Protein AF-A0A261GEL7-F1 (afdb_monomer_lite)

Structure (mmCIF, N/CA/C/O backbone):
data_AF-A0A261GEL7-F1
#
_entry.id   AF-A0A261GEL7-F1
#
loop_
_atom_site.group_PDB
_atom_site.id
_atom_site.type_symbol
_atom_site.label_atom_id
_atom_site.label_alt_id
_atom_site.label_comp_id
_atom_site.label_asym_id
_atom_site.label_entity_id
_atom_site.label_seq_id
_atom_site.pdbx_PDB_ins_code
_atom_site.Cartn_x
_atom_site.Cartn_y
_atom_site.Cartn_z
_atom_site.occupancy
_atom_site.B_iso_or_equiv
_atom_site.auth_seq_id
_atom_site.auth_comp_id
_atom_site.auth_asym_id
_atom_site.auth_atom_id
_atom_site.pdbx_PDB_model_num
ATOM 1 N N . MET A 1 1 ? 14.310 -23.591 -12.535 1.00 38.56 1 MET A N 1
ATOM 2 C CA . MET A 1 1 ? 13.617 -22.299 -12.376 1.00 38.56 1 MET A CA 1
ATOM 3 C C . MET A 1 1 ? 14.713 -21.263 -12.185 1.00 38.56 1 MET A C 1
ATOM 5 O O . MET A 1 1 ? 15.496 -21.419 -11.259 1.00 38.56 1 MET A O 1
ATOM 9 N N . LEU A 1 2 ? 14.911 -20.364 -13.153 1.00 44.94 2 LEU A N 1
ATOM 10 C CA . LEU A 1 2 ? 15.998 -19.378 -13.113 1.00 44.94 2 LEU A CA 1
ATOM 11 C C . LEU A 1 2 ? 15.556 -18.227 -12.201 1.00 44.94 2 LEU A C 1
ATOM 13 O O . LEU A 1 2 ? 14.804 -17.357 -12.617 1.00 44.94 2 LEU A O 1
ATOM 17 N N . GLU A 1 3 ? 15.986 -18.280 -10.943 1.00 46.56 3 GLU A N 1
ATOM 18 C CA . GLU A 1 3 ? 15.691 -17.296 -9.883 1.00 46.56 3 GLU A CA 1
ATOM 19 C C . GLU A 1 3 ? 16.437 -15.958 -10.069 1.00 46.56 3 GLU A C 1
ATOM 21 O O . GLU A 1 3 ? 16.208 -14.996 -9.343 1.00 46.56 3 GLU A O 1
ATOM 26 N N . SER A 1 4 ? 17.309 -15.850 -11.071 1.00 51.94 4 SER A N 1
ATOM 27 C CA . SER A 1 4 ? 17.919 -14.589 -11.483 1.00 51.94 4 SER A CA 1
ATOM 28 C C . SER A 1 4 ? 17.807 -14.456 -12.993 1.00 51.94 4 SER A C 1
ATOM 30 O O . SER A 1 4 ? 18.212 -15.358 -13.724 1.00 51.94 4 SER A O 1
ATOM 32 N N . GLY A 1 5 ? 17.316 -13.315 -13.483 1.00 56.41 5 GLY A N 1
ATOM 33 C CA . GLY A 1 5 ? 17.296 -12.957 -14.913 1.00 56.41 5 GLY A CA 1
ATOM 34 C C . GLY A 1 5 ? 18.689 -12.758 -15.534 1.00 56.41 5 GLY A C 1
ATOM 35 O O . GLY A 1 5 ? 18.841 -11.978 -16.467 1.00 56.41 5 GLY A O 1
ATOM 36 N N . VAL A 1 6 ? 19.706 -13.408 -14.965 1.00 64.75 6 VAL A N 1
ATOM 37 C CA . VAL A 1 6 ? 21.122 -13.346 -15.305 1.00 64.75 6 VAL A CA 1
ATOM 38 C C . VAL A 1 6 ? 21.669 -14.763 -15.155 1.00 64.75 6 VAL A C 1
ATOM 40 O O . VAL A 1 6 ? 21.669 -15.313 -14.053 1.00 64.75 6 VAL A O 1
ATOM 43 N N . ASP A 1 7 ? 22.125 -15.351 -16.259 1.00 72.38 7 ASP A N 1
ATOM 44 C CA . ASP A 1 7 ? 22.816 -16.642 -16.269 1.00 72.38 7 ASP A CA 1
ATOM 45 C C . ASP A 1 7 ? 24.327 -16.404 -16.076 1.00 72.38 7 ASP A C 1
ATOM 47 O O . ASP A 1 7 ? 24.968 -15.793 -16.941 1.00 72.38 7 ASP A O 1
ATOM 51 N N . PRO A 1 8 ? 24.929 -16.843 -14.952 1.00 72.69 8 PRO A N 1
ATOM 52 C CA . PRO A 1 8 ? 26.343 -16.607 -14.677 1.00 72.69 8 PRO A CA 1
ATOM 53 C C . PRO A 1 8 ? 27.278 -17.396 -15.606 1.00 72.69 8 PRO A C 1
ATOM 55 O O . PRO A 1 8 ? 28.459 -17.053 -15.687 1.00 72.69 8 PRO A O 1
ATOM 58 N N . SER A 1 9 ? 26.772 -18.420 -16.305 1.00 79.12 9 SER A N 1
ATOM 59 C CA . SER A 1 9 ? 27.539 -19.207 -17.277 1.00 79.12 9 SER A CA 1
ATOM 60 C C . SER A 1 9 ? 27.721 -18.501 -18.627 1.00 79.12 9 SER A C 1
ATOM 62 O O . SER A 1 9 ? 28.593 -18.888 -19.404 1.00 79.12 9 SER A O 1
ATOM 64 N N . LEU A 1 10 ? 26.961 -17.431 -18.891 1.00 79.62 10 LEU A N 1
ATOM 65 C CA . LEU A 1 10 ? 27.081 -16.624 -20.106 1.00 79.62 10 LEU A CA 1
ATOM 66 C C . LEU A 1 10 ? 28.149 -15.525 -19.962 1.00 79.62 10 LEU A C 1
ATOM 68 O O . LEU A 1 10 ? 28.474 -15.073 -18.857 1.00 79.62 10 LEU A O 1
ATOM 72 N N . ALA A 1 11 ? 28.699 -15.065 -21.090 1.00 81.19 11 ALA A N 1
ATOM 73 C CA . ALA A 1 11 ? 29.592 -13.904 -21.136 1.00 81.19 11 ALA A CA 1
ATOM 74 C C . ALA A 1 11 ? 28.853 -12.620 -20.694 1.00 81.19 11 ALA A C 1
ATOM 76 O O . ALA A 1 11 ? 27.640 -12.549 -20.895 1.00 81.19 11 ALA A O 1
ATOM 77 N N . PRO A 1 12 ? 29.528 -11.622 -20.079 1.00 76.62 12 PRO A N 1
ATOM 78 C CA . PRO A 1 12 ? 28.882 -10.454 -19.460 1.00 76.62 12 PRO A CA 1
ATOM 79 C C . PRO A 1 12 ? 27.858 -9.716 -20.336 1.00 76.62 12 PRO A C 1
ATOM 81 O O . PRO A 1 12 ? 26.805 -9.319 -19.846 1.00 76.62 12 PRO A O 1
ATOM 84 N N . ASP A 1 13 ? 28.150 -9.577 -21.624 1.00 76.06 13 ASP A N 1
ATOM 85 C CA . ASP A 1 13 ? 27.311 -8.977 -22.664 1.00 76.06 13 ASP A CA 1
ATOM 86 C C . ASP A 1 13 ? 26.084 -9.830 -23.037 1.00 76.06 13 ASP A C 1
ATOM 88 O O . ASP A 1 13 ? 25.057 -9.295 -23.450 1.00 76.06 13 ASP A O 1
ATOM 92 N N . ALA A 1 14 ? 26.154 -11.144 -22.826 1.00 72.50 14 ALA A N 1
ATOM 93 C CA . ALA A 1 14 ? 25.076 -12.098 -23.077 1.00 72.50 14 ALA A CA 1
ATOM 94 C C . ALA A 1 14 ? 24.226 -12.423 -21.831 1.00 72.50 14 ALA A C 1
ATOM 96 O O . ALA A 1 14 ? 23.148 -13.005 -21.964 1.00 72.50 14 ALA A O 1
ATOM 97 N N . ARG A 1 15 ? 24.658 -12.040 -20.615 1.00 76.69 15 ARG A N 1
ATOM 98 C CA . ARG A 1 15 ? 23.935 -12.384 -19.370 1.00 76.69 15 ARG A CA 1
ATOM 99 C C . ARG A 1 15 ? 22.569 -11.705 -19.233 1.00 76.69 15 ARG A C 1
ATOM 101 O O . ARG A 1 15 ? 21.696 -12.262 -18.582 1.00 76.69 15 ARG A O 1
ATOM 108 N N . GLY A 1 16 ? 22.381 -10.521 -19.823 1.00 59.88 16 GLY A N 1
ATOM 109 C CA . GLY A 1 16 ? 21.143 -9.726 -19.736 1.00 59.88 16 GLY A CA 1
ATOM 110 C C . GLY A 1 16 ? 20.156 -9.930 -20.894 1.00 59.88 16 GLY A C 1
ATOM 111 O O . GLY A 1 16 ? 19.245 -9.123 -21.062 1.00 59.88 16 GLY A O 1
ATOM 112 N N . GLY A 1 17 ? 20.362 -10.956 -21.728 1.00 55.97 17 GLY A N 1
ATOM 113 C CA . GLY A 1 17 ? 19.735 -11.081 -23.049 1.00 55.97 17 GLY A CA 1
ATOM 114 C C . GLY A 1 17 ? 18.330 -11.690 -23.102 1.00 55.97 17 GLY A C 1
ATOM 115 O O . GLY A 1 17 ? 17.745 -11.736 -24.183 1.00 55.97 17 GLY A O 1
ATOM 116 N N . GLN A 1 18 ? 17.755 -12.153 -21.987 1.00 59.34 18 GLN A N 1
ATOM 117 C CA . GLN A 1 18 ? 16.369 -12.635 -21.992 1.00 59.34 18 GLN A CA 1
ATOM 118 C C . GLN A 1 18 ? 15.406 -11.442 -21.933 1.00 59.34 18 GLN A C 1
ATOM 120 O O . GLN A 1 18 ? 14.976 -11.002 -20.865 1.00 59.34 18 GLN A O 1
ATOM 125 N N . GLY A 1 19 ? 15.102 -10.875 -23.105 1.00 55.78 19 GLY A N 1
ATOM 126 C CA . GLY A 1 19 ? 14.078 -9.843 -23.252 1.00 55.78 19 GLY A CA 1
ATOM 127 C C . GLY A 1 19 ? 12.769 -10.276 -22.583 1.00 55.78 19 GLY A C 1
ATOM 128 O O . GLY A 1 19 ? 12.308 -11.395 -22.787 1.00 55.78 19 GLY A O 1
ATOM 129 N N . GLY A 1 20 ? 12.196 -9.401 -21.753 1.00 59.12 20 GLY A N 1
ATOM 130 C CA . GLY A 1 20 ? 10.955 -9.670 -21.015 1.00 59.12 20 GLY A CA 1
ATOM 131 C C . GLY A 1 20 ? 11.121 -10.139 -19.563 1.00 59.12 20 GLY A C 1
ATOM 132 O O . GLY A 1 20 ? 10.120 -10.261 -18.869 1.00 59.12 20 GLY A O 1
ATOM 133 N N . ALA A 1 21 ? 12.346 -10.343 -19.060 1.00 60.47 21 ALA A N 1
ATOM 134 C CA . ALA A 1 21 ? 12.572 -10.742 -17.661 1.00 60.47 21 ALA A CA 1
ATOM 135 C C . ALA A 1 21 ? 12.459 -9.591 -16.633 1.00 60.47 21 ALA A C 1
ATOM 137 O O . ALA A 1 21 ? 12.475 -9.833 -15.426 1.00 60.47 21 ALA A O 1
ATOM 138 N N . ARG A 1 22 ? 12.384 -8.328 -17.078 1.00 69.06 22 ARG A N 1
ATOM 139 C CA . ARG A 1 22 ? 12.257 -7.173 -16.173 1.00 69.06 22 ARG A CA 1
ATOM 140 C C . ARG A 1 22 ? 10.828 -7.057 -15.648 1.00 69.06 22 ARG A C 1
ATOM 142 O O . ARG A 1 22 ? 9.899 -6.892 -16.429 1.00 69.06 22 ARG A O 1
ATOM 149 N N . VAL A 1 23 ? 10.687 -7.049 -14.326 1.00 78.62 23 VAL A N 1
ATOM 150 C CA . VAL A 1 23 ? 9.442 -6.691 -13.639 1.00 78.62 23 VAL A CA 1
ATOM 151 C C . VAL A 1 23 ? 9.495 -5.199 -13.316 1.00 78.62 23 VAL A C 1
ATOM 153 O O . VAL A 1 23 ? 10.377 -4.757 -12.582 1.00 78.62 23 VAL A O 1
ATOM 156 N N . ASP A 1 24 ? 8.592 -4.414 -13.902 1.00 85.69 24 ASP A N 1
ATOM 157 C CA . ASP A 1 24 ? 8.431 -2.998 -13.555 1.00 85.69 24 ASP A CA 1
ATOM 158 C C . ASP A 1 24 ? 7.646 -2.815 -12.240 1.00 85.69 24 ASP A C 1
ATOM 160 O O . ASP A 1 24 ? 7.076 -3.762 -11.692 1.00 85.69 24 ASP A O 1
ATOM 164 N N . ALA A 1 25 ? 7.624 -1.588 -11.713 1.00 87.25 25 ALA A N 1
ATOM 165 C CA . ALA A 1 25 ? 6.976 -1.277 -10.438 1.00 87.25 25 ALA A CA 1
ATOM 166 C C . ALA A 1 25 ? 5.468 -1.584 -10.441 1.00 87.25 25 ALA A C 1
ATOM 168 O O . ALA A 1 25 ? 4.926 -2.012 -9.424 1.00 87.25 25 ALA A O 1
ATOM 169 N N . VAL A 1 26 ? 4.793 -1.415 -11.583 1.00 91.62 26 VAL A N 1
ATOM 170 C CA . VAL A 1 26 ? 3.356 -1.694 -11.724 1.00 91.62 26 VAL A CA 1
ATOM 171 C C . VAL A 1 26 ? 3.093 -3.197 -11.625 1.00 91.62 26 VAL A C 1
ATOM 173 O O . VAL A 1 26 ? 2.226 -3.629 -10.865 1.00 91.62 26 VAL A O 1
ATOM 176 N N . ASN A 1 27 ? 3.872 -4.006 -12.343 1.00 91.81 27 ASN A N 1
ATOM 177 C CA . ASN A 1 27 ? 3.783 -5.460 -12.296 1.00 91.81 27 ASN A CA 1
ATOM 178 C C . ASN A 1 27 ? 4.173 -5.999 -10.916 1.00 91.81 27 ASN A C 1
ATOM 180 O O . ASN A 1 27 ? 3.461 -6.843 -10.374 1.00 91.81 27 ASN A O 1
ATOM 184 N N . ALA A 1 28 ? 5.245 -5.479 -10.311 1.00 91.56 28 ALA A N 1
ATOM 185 C CA . ALA A 1 28 ? 5.646 -5.839 -8.953 1.00 91.56 28 ALA A CA 1
ATOM 186 C C . ALA A 1 28 ? 4.542 -5.516 -7.934 1.00 91.56 28 ALA A C 1
ATOM 188 O O . ALA A 1 28 ? 4.198 -6.364 -7.111 1.00 91.56 28 ALA A O 1
ATOM 189 N N . PHE A 1 29 ? 3.929 -4.331 -8.026 1.00 94.69 29 PHE A N 1
ATOM 190 C CA . PHE A 1 29 ? 2.828 -3.937 -7.149 1.00 94.69 29 PHE A CA 1
ATOM 191 C C . PHE A 1 29 ? 1.601 -4.831 -7.325 1.00 94.69 29 PHE A C 1
ATOM 193 O O . PHE A 1 29 ? 1.019 -5.268 -6.333 1.00 94.69 29 PHE A O 1
ATOM 200 N N . ARG A 1 30 ? 1.236 -5.173 -8.570 1.00 95.62 30 ARG A N 1
ATOM 201 C CA . ARG A 1 30 ? 0.155 -6.131 -8.835 1.00 95.62 30 ARG A CA 1
ATOM 202 C C . ARG A 1 30 ? 0.469 -7.481 -8.200 1.00 95.62 30 ARG A C 1
ATOM 204 O O . ARG A 1 30 ? -0.400 -8.034 -7.535 1.00 95.62 30 ARG A O 1
ATOM 211 N N . LEU A 1 31 ? 1.676 -8.015 -8.393 1.00 95.75 31 LEU A N 1
ATOM 212 C CA . LEU A 1 31 ? 2.082 -9.300 -7.812 1.00 95.75 31 LEU A CA 1
ATOM 213 C C . LEU A 1 31 ? 1.984 -9.287 -6.281 1.00 95.75 31 LEU A C 1
ATOM 215 O O . LEU A 1 31 ? 1.463 -10.238 -5.708 1.00 95.75 31 LEU A O 1
ATOM 219 N N . ALA A 1 32 ? 2.400 -8.196 -5.636 1.00 95.50 32 ALA A N 1
ATOM 220 C CA . ALA A 1 32 ? 2.345 -8.033 -4.183 1.00 95.50 32 ALA A CA 1
ATOM 221 C C . ALA A 1 32 ? 0.934 -7.768 -3.618 1.00 95.50 32 ALA A C 1
ATOM 223 O O . ALA A 1 32 ? 0.755 -7.793 -2.404 1.00 95.50 32 ALA A O 1
ATOM 224 N N . THR A 1 33 ? -0.061 -7.502 -4.471 1.00 96.94 33 THR A N 1
ATOM 225 C CA . THR A 1 33 ? -1.439 -7.184 -4.065 1.00 96.94 33 THR A CA 1
ATOM 226 C C . THR A 1 33 ? -2.425 -8.159 -4.711 1.00 96.94 33 THR A C 1
ATOM 228 O O . THR A 1 33 ? -2.565 -9.300 -4.267 1.00 96.94 33 THR A O 1
ATOM 231 N N . ARG A 1 34 ? -3.091 -7.753 -5.796 1.00 97.81 34 ARG A N 1
ATOM 232 C CA . ARG A 1 34 ? -4.121 -8.547 -6.467 1.00 97.81 34 ARG A CA 1
ATOM 233 C C . ARG A 1 34 ? -3.605 -9.891 -6.981 1.00 97.81 34 ARG A C 1
ATOM 235 O O . ARG A 1 34 ? -4.308 -10.886 -6.870 1.00 97.81 34 ARG A O 1
ATOM 242 N N . GLY A 1 35 ? -2.402 -9.928 -7.545 1.00 97.81 35 GLY A N 1
ATOM 243 C CA . GLY A 1 35 ? -1.796 -11.147 -8.084 1.00 97.81 35 GLY A CA 1
ATOM 244 C C . GLY A 1 35 ? -1.550 -12.204 -7.006 1.00 97.81 35 GLY A C 1
ATOM 245 O O . GLY A 1 35 ? -1.856 -13.373 -7.224 1.00 97.81 35 GLY A O 1
ATOM 246 N N . GLY A 1 36 ? -1.072 -11.795 -5.829 1.00 97.69 36 GLY A N 1
ATOM 247 C CA . GLY A 1 36 ? -0.935 -12.680 -4.672 1.00 97.69 36 GLY A CA 1
ATOM 248 C C . GLY A 1 36 ? -2.286 -13.186 -4.163 1.00 97.69 36 GLY A C 1
ATOM 249 O O . GLY A 1 36 ? -2.442 -14.381 -3.919 1.00 97.69 36 GLY A O 1
ATOM 250 N N . ALA A 1 37 ? -3.289 -12.306 -4.079 1.00 98.12 37 ALA A N 1
ATOM 251 C CA . ALA A 1 37 ? -4.646 -12.690 -3.685 1.00 98.12 37 ALA A CA 1
ATOM 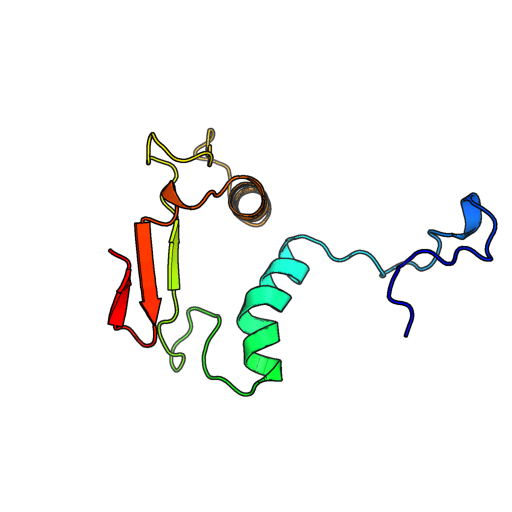252 C C . ALA A 1 37 ? -5.279 -13.697 -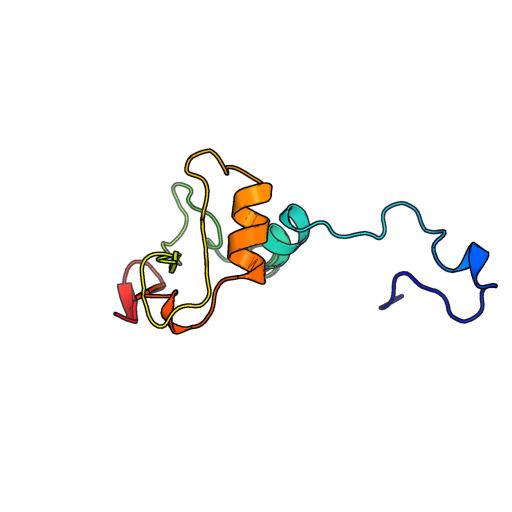4.663 1.00 98.12 37 ALA A C 1
ATOM 254 O O . ALA A 1 37 ? -5.865 -14.687 -4.231 1.00 98.12 37 ALA A O 1
ATOM 255 N N . GLU A 1 38 ? -5.113 -13.491 -5.974 1.00 98.31 38 GLU A N 1
ATOM 256 C CA . GLU A 1 38 ? -5.565 -14.422 -7.018 1.00 98.31 38 GLU A CA 1
ATOM 257 C C . GLU A 1 38 ? -4.913 -15.799 -6.877 1.00 98.31 38 GLU A C 1
ATOM 259 O O . GLU A 1 38 ? -5.608 -16.809 -6.965 1.00 98.31 38 GLU A O 1
ATOM 264 N N . ALA A 1 39 ? -3.606 -15.849 -6.602 1.00 98.19 39 ALA A N 1
ATOM 265 C CA . ALA A 1 39 ? -2.888 -17.104 -6.392 1.00 98.19 39 ALA A CA 1
ATOM 266 C C . ALA A 1 39 ? -3.400 -17.894 -5.173 1.00 98.19 39 ALA A C 1
ATOM 268 O O . ALA A 1 39 ? -3.310 -19.121 -5.155 1.00 98.19 39 ALA A O 1
ATOM 269 N N . LEU A 1 40 ? -3.954 -17.202 -4.174 1.00 97.94 40 LEU A N 1
ATOM 270 C CA . LEU A 1 40 ? -4.525 -17.795 -2.961 1.00 97.94 40 LEU A CA 1
ATOM 271 C C . LEU A 1 40 ? -6.051 -17.979 -3.026 1.00 97.94 40 LEU A C 1
ATOM 273 O O . LEU A 1 40 ? -6.633 -18.521 -2.090 1.00 97.94 40 LEU A O 1
ATOM 277 N N . GLY A 1 41 ? -6.710 -17.536 -4.102 1.00 97.69 41 GLY A N 1
ATOM 278 C CA . GLY A 1 41 ? -8.169 -17.584 -4.225 1.00 97.69 41 GLY A CA 1
ATOM 279 C C . GLY A 1 41 ? -8.910 -16.663 -3.247 1.00 97.69 41 GLY A C 1
ATOM 280 O O . GLY A 1 41 ? -10.041 -16.963 -2.870 1.00 97.69 41 GLY A O 1
ATOM 281 N N . LEU A 1 42 ? -8.288 -15.560 -2.820 1.00 98.19 42 LEU A N 1
ATOM 282 C CA . LEU A 1 42 ? -8.857 -14.628 -1.843 1.00 98.19 42 LEU A CA 1
ATOM 283 C C . LEU A 1 42 ? -9.560 -13.438 -2.527 1.00 98.19 42 LEU A C 1
ATOM 285 O O . LEU A 1 42 ? -9.037 -12.892 -3.507 1.00 98.19 42 LEU A O 1
ATOM 289 N N . PRO A 1 43 ? -10.713 -12.970 -2.010 1.00 97.75 43 PRO A N 1
ATOM 290 C CA . PRO A 1 43 ? -11.452 -11.834 -2.563 1.00 97.75 43 PRO A CA 1
ATOM 291 C C . PRO A 1 43 ? -10.868 -10.483 -2.104 1.00 97.75 43 PRO A C 1
ATOM 293 O O . PRO A 1 43 ? -11.604 -9.610 -1.669 1.00 97.75 43 PRO A O 1
ATOM 296 N N . VAL A 1 44 ? -9.546 -10.300 -2.191 1.00 98.44 44 VAL A N 1
ATOM 297 C CA . VAL A 1 44 ? -8.837 -9.095 -1.710 1.00 98.44 44 VAL A CA 1
ATOM 298 C C . VAL A 1 44 ? -7.849 -8.554 -2.752 1.00 98.44 44 VAL A C 1
ATOM 300 O O . VAL A 1 44 ? -7.742 -9.065 -3.877 1.00 98.44 44 VAL A O 1
ATOM 303 N N . GLY A 1 45 ? -7.116 -7.499 -2.384 1.00 97.31 45 GLY A N 1
ATOM 304 C CA . GLY A 1 45 ? -5.978 -6.979 -3.146 1.00 97.31 45 GLY A CA 1
ATOM 305 C C . GLY A 1 45 ? -6.325 -5.973 -4.248 1.00 97.31 45 GLY A C 1
ATOM 306 O O . GLY A 1 45 ? -5.435 -5.595 -5.006 1.00 97.31 45 GLY A O 1
ATOM 307 N N . ALA A 1 46 ? -7.584 -5.535 -4.362 1.00 97.38 46 ALA A N 1
ATOM 308 C CA . ALA A 1 46 ? -7.984 -4.411 -5.210 1.00 97.38 46 ALA A CA 1
ATOM 309 C C . ALA A 1 46 ? -9.255 -3.727 -4.680 1.00 97.38 46 ALA A C 1
ATOM 311 O O . ALA A 1 46 ? -10.121 -4.374 -4.101 1.00 97.38 46 ALA A O 1
ATOM 312 N N . PHE A 1 47 ? -9.407 -2.429 -4.952 1.00 97.06 47 PHE A N 1
ATOM 313 C CA . PHE A 1 47 ? -10.633 -1.686 -4.646 1.00 97.06 47 PHE A CA 1
ATOM 314 C C . PHE A 1 47 ? -11.671 -1.888 -5.749 1.00 97.06 47 PHE A C 1
ATOM 316 O O . PHE A 1 47 ? -11.704 -1.159 -6.742 1.00 97.06 47 PHE A O 1
ATOM 323 N N . ARG A 1 48 ? -12.486 -2.934 -5.608 1.00 97.00 48 ARG A N 1
ATOM 324 C CA . ARG A 1 48 ? -13.575 -3.281 -6.528 1.00 97.00 48 ARG A CA 1
ATOM 325 C C . ARG A 1 48 ? -14.754 -3.813 -5.725 1.00 97.00 48 ARG A C 1
ATOM 327 O O . ARG A 1 48 ? -14.556 -4.456 -4.700 1.00 97.00 48 ARG A O 1
ATOM 334 N N . GLU A 1 49 ? -15.968 -3.585 -6.211 1.00 96.69 49 GLU A N 1
ATOM 335 C CA . GLU A 1 49 ? -17.166 -4.178 -5.612 1.00 96.69 49 GLU A CA 1
ATOM 336 C C . GLU A 1 49 ? -17.038 -5.708 -5.522 1.00 96.69 49 GLU A C 1
ATOM 338 O O . GLU A 1 49 ? -16.534 -6.357 -6.445 1.00 96.69 49 GLU A O 1
ATOM 343 N N . GLY A 1 50 ? -17.485 -6.272 -4.398 1.00 95.88 50 GLY A N 1
ATOM 344 C CA . GLY A 1 50 ? -17.386 -7.705 -4.109 1.00 95.88 50 GLY A CA 1
ATOM 345 C C . GLY A 1 50 ? -16.023 -8.175 -3.585 1.00 95.88 50 GLY A C 1
ATOM 346 O O . GLY A 1 50 ? -15.836 -9.381 -3.445 1.00 95.88 50 GLY A O 1
ATOM 347 N N . MET A 1 51 ? -15.081 -7.266 -3.313 1.00 97.88 51 MET A N 1
ATOM 348 C CA . MET A 1 51 ? -13.840 -7.567 -2.589 1.00 97.88 51 MET A CA 1
ATOM 349 C C . MET A 1 51 ? -13.901 -7.043 -1.155 1.00 97.88 51 MET A C 1
ATOM 351 O O . MET A 1 51 ? -14.530 -6.014 -0.907 1.00 97.88 51 MET A O 1
ATOM 355 N N . GLU A 1 52 ? -13.218 -7.724 -0.235 1.00 98.38 52 GLU A N 1
ATOM 356 C CA . GLU A 1 52 ? -13.095 -7.253 1.145 1.00 98.38 52 GLU A CA 1
ATOM 357 C C . GLU A 1 52 ? -12.164 -6.042 1.227 1.00 98.38 52 GLU A C 1
ATOM 359 O O . GLU A 1 52 ? -11.208 -5.898 0.453 1.00 98.38 52 GLU A O 1
ATOM 364 N N . PHE A 1 53 ? -12.439 -5.162 2.191 1.00 98.06 53 PHE A N 1
ATOM 365 C CA . PHE A 1 53 ? -11.658 -3.947 2.394 1.00 98.06 53 PHE A CA 1
ATOM 366 C C . PHE A 1 53 ? -10.401 -4.222 3.229 1.00 98.06 53 PHE A C 1
ATOM 368 O O . PHE A 1 53 ? -10.337 -3.918 4.422 1.00 98.06 53 PHE A O 1
ATOM 375 N N . ASP A 1 54 ? -9.399 -4.788 2.559 1.00 98.38 54 ASP A N 1
ATOM 376 C CA . ASP A 1 54 ? -8.022 -4.890 3.041 1.00 98.38 54 ASP A CA 1
ATOM 377 C C . ASP A 1 54 ? -7.211 -3.727 2.463 1.00 98.38 54 ASP A C 1
ATOM 379 O O . ASP A 1 54 ? -6.946 -3.668 1.257 1.00 98.38 54 ASP A O 1
ATOM 383 N N . ALA A 1 55 ? -6.840 -2.772 3.313 1.00 97.88 55 ALA A N 1
ATOM 384 C CA . ALA A 1 55 ? -6.253 -1.509 2.879 1.00 97.88 55 ALA A CA 1
ATOM 385 C C . ALA A 1 55 ? -5.238 -0.968 3.884 1.00 97.88 55 ALA A C 1
ATOM 387 O O . ALA A 1 55 ? -5.303 -1.251 5.078 1.00 97.88 55 ALA A O 1
ATOM 388 N N . MET A 1 56 ? -4.335 -0.115 3.406 1.00 97.31 56 MET A N 1
ATOM 389 C CA . MET A 1 56 ? -3.509 0.729 4.264 1.00 97.31 56 MET A CA 1
ATOM 390 C C . MET A 1 56 ? -3.561 2.175 3.778 1.00 97.31 56 MET A C 1
ATOM 392 O O . MET A 1 56 ? -3.529 2.425 2.572 1.00 97.31 56 MET A O 1
ATOM 396 N N . LEU A 1 57 ? -3.637 3.119 4.714 1.00 97.00 57 LEU A N 1
ATOM 397 C CA . LEU A 1 57 ? -3.537 4.544 4.425 1.00 97.00 57 LEU A CA 1
ATOM 398 C C . LEU A 1 57 ? -2.074 4.962 4.518 1.00 97.00 57 LEU A C 1
ATOM 4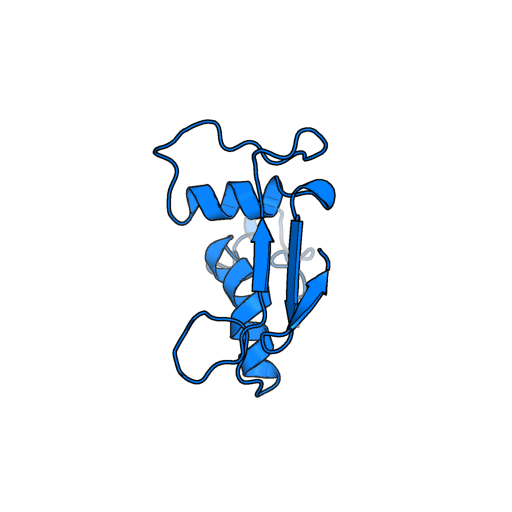00 O O . LEU A 1 57 ? -1.446 4.797 5.562 1.00 97.00 57 LEU A O 1
ATOM 404 N N . VAL A 1 58 ? -1.550 5.501 3.420 1.00 95.88 58 VAL A N 1
ATOM 405 C CA . VAL A 1 58 ? -0.203 6.070 3.351 1.00 95.88 58 VAL A CA 1
ATOM 406 C C . VAL A 1 58 ? -0.323 7.588 3.313 1.00 95.88 58 VAL A C 1
ATOM 408 O O . VAL A 1 58 ? -0.785 8.147 2.321 1.00 95.88 58 VAL A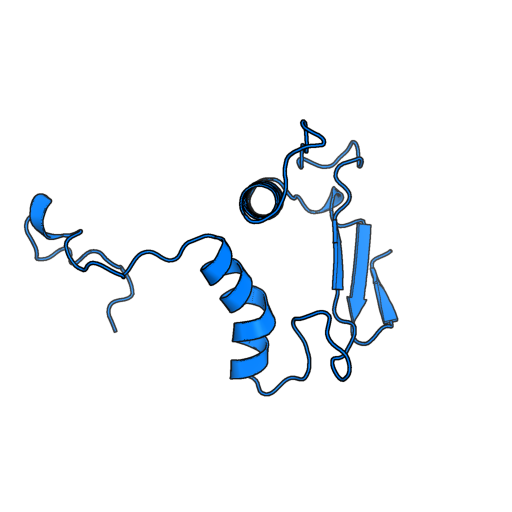 O 1
ATOM 411 N N . ASP A 1 59 ? 0.103 8.244 4.387 1.00 94.31 59 ASP A N 1
ATOM 412 C CA . ASP A 1 59 ? 0.078 9.694 4.534 1.00 94.31 59 ASP A CA 1
ATOM 413 C C . ASP A 1 59 ? 1.494 10.288 4.355 1.00 94.31 59 ASP A C 1
ATOM 415 O O . ASP A 1 59 ? 2.389 10.060 5.185 1.00 94.31 59 ASP A O 1
ATOM 419 N N . PRO A 1 60 ? 1.740 11.047 3.270 1.00 92.50 60 PRO A N 1
ATOM 420 C CA . PRO A 1 60 ? 3.016 11.716 3.042 1.00 92.50 60 PRO A CA 1
ATOM 421 C C . PRO A 1 60 ? 3.252 12.919 3.969 1.00 92.50 60 PRO A C 1
ATOM 423 O O . PRO A 1 60 ? 4.390 13.379 4.054 1.00 92.50 60 PRO A O 1
ATOM 426 N N . ALA A 1 61 ? 2.223 13.432 4.651 1.00 92.69 61 ALA A N 1
ATOM 427 C CA . ALA A 1 61 ? 2.321 14.600 5.525 1.00 92.69 61 ALA A CA 1
ATOM 428 C C . ALA A 1 61 ? 2.856 14.272 6.930 1.00 92.69 61 ALA A C 1
ATOM 430 O O . ALA A 1 61 ? 3.174 15.186 7.693 1.00 92.69 61 ALA A O 1
ATOM 431 N N . VAL A 1 62 ? 2.996 12.988 7.282 1.00 95.75 62 VAL A N 1
ATOM 432 C CA . VAL A 1 62 ? 3.552 12.579 8.579 1.00 95.75 62 VAL A CA 1
ATOM 433 C C . VAL A 1 62 ? 5.014 13.014 8.689 1.00 95.75 62 VAL A C 1
ATOM 435 O O . VAL A 1 62 ? 5.877 12.508 7.971 1.00 95.75 62 VAL A O 1
ATOM 438 N N . GLU A 1 63 ? 5.305 13.901 9.645 1.00 94.81 63 GLU A N 1
ATOM 439 C CA . GLU A 1 63 ? 6.638 14.489 9.855 1.00 94.81 63 GLU A CA 1
ATOM 440 C C . GLU A 1 63 ? 7.722 13.429 10.105 1.00 94.81 63 GLU A C 1
ATOM 442 O O . GLU A 1 63 ? 8.806 13.484 9.524 1.00 94.81 63 GLU A O 1
ATOM 447 N N . ALA A 1 64 ? 7.408 12.419 10.922 1.00 96.50 64 ALA A N 1
ATOM 448 C CA . ALA A 1 64 ? 8.306 11.300 11.208 1.00 96.50 64 ALA A CA 1
ATOM 449 C C . ALA A 1 64 ? 8.482 10.331 10.019 1.00 96.50 64 ALA A C 1
ATOM 451 O O . ALA A 1 64 ? 9.314 9.425 10.078 1.00 96.50 64 ALA A O 1
ATOM 452 N N . GLY A 1 65 ? 7.684 10.482 8.961 1.00 96.44 65 GLY A N 1
ATOM 453 C CA . GLY A 1 65 ? 7.737 9.661 7.763 1.00 96.44 65 GLY A CA 1
ATOM 454 C C . GLY A 1 65 ? 8.831 10.094 6.791 1.00 96.44 65 GLY A C 1
ATOM 455 O O . GLY A 1 65 ? 9.331 11.221 6.810 1.00 96.44 65 GLY A O 1
ATOM 456 N N . THR A 1 66 ? 9.189 9.189 5.885 1.00 96.50 66 THR A N 1
ATOM 457 C CA . THR A 1 66 ? 10.237 9.403 4.868 1.00 96.50 66 THR A CA 1
ATOM 458 C C . THR A 1 66 ? 9.673 9.657 3.478 1.00 96.50 66 THR A C 1
ATOM 460 O O . THR A 1 66 ? 10.407 10.123 2.608 1.00 96.50 66 THR A O 1
ATOM 463 N N . LEU A 1 67 ? 8.384 9.377 3.260 1.00 95.06 67 LEU A N 1
ATOM 464 C CA . LEU A 1 67 ? 7.739 9.642 1.982 1.00 95.06 67 LEU A CA 1
ATOM 465 C C . LEU A 1 67 ? 7.729 11.147 1.724 1.00 95.06 67 LEU A C 1
ATOM 467 O O . LEU A 1 67 ? 7.387 11.946 2.597 1.00 95.06 67 LEU A O 1
ATOM 471 N N . ARG A 1 68 ? 8.118 11.537 0.514 1.00 89.00 68 ARG A N 1
ATOM 472 C CA . ARG A 1 68 ? 8.041 12.918 0.052 1.00 89.00 68 ARG A CA 1
ATOM 473 C C . ARG A 1 68 ? 7.363 12.944 -1.307 1.00 89.00 68 ARG A C 1
ATOM 475 O O . ARG A 1 68 ? 7.885 12.407 -2.285 1.00 89.00 68 ARG A O 1
ATOM 482 N N . VAL A 1 69 ? 6.196 13.569 -1.355 1.00 84.88 69 VAL A N 1
ATOM 483 C CA . VAL A 1 69 ? 5.465 13.848 -2.590 1.00 84.88 69 VAL A CA 1
ATOM 484 C C . VAL A 1 69 ? 5.574 15.355 -2.794 1.00 84.88 69 VAL A C 1
ATOM 486 O O . VAL A 1 69 ? 4.868 16.119 -2.155 1.00 84.88 69 VAL A O 1
ATOM 489 N N . PHE A 1 70 ? 6.575 15.779 -3.569 1.00 72.38 70 PHE A N 1
ATOM 490 C CA . PHE 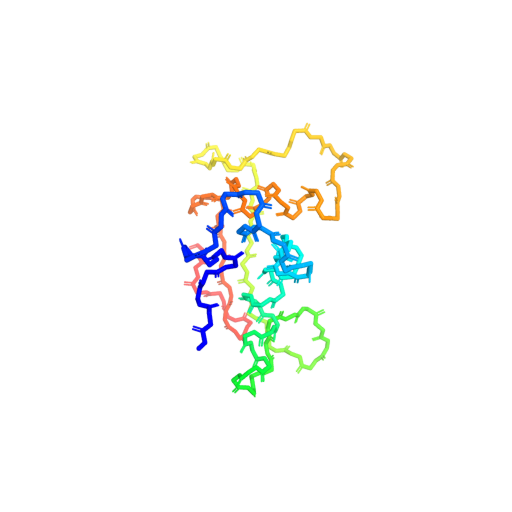A 1 70 ? 6.939 17.197 -3.702 1.00 72.38 70 PHE A CA 1
ATOM 491 C C . PHE A 1 70 ? 6.111 17.956 -4.743 1.00 72.38 70 PHE A C 1
ATOM 493 O O . PHE A 1 70 ? 6.086 19.180 -4.711 1.00 72.38 70 PHE A O 1
ATOM 500 N N . ASP A 1 71 ? 5.458 17.234 -5.653 1.00 73.38 71 ASP A N 1
ATOM 501 C CA . ASP A 1 71 ? 4.746 17.808 -6.791 1.00 73.38 71 ASP A CA 1
ATOM 502 C C . ASP A 1 71 ? 3.298 17.325 -6.746 1.00 73.38 71 ASP A C 1
ATOM 504 O O . ASP A 1 71 ? 3.062 16.115 -6.658 1.00 73.38 71 ASP A O 1
ATOM 508 N N . GLU A 1 72 ? 2.350 18.256 -6.831 1.00 67.06 72 GLU A N 1
ATOM 509 C CA . GLU A 1 72 ? 0.914 17.953 -6.906 1.00 67.06 72 GLU A CA 1
ATOM 510 C C . GLU A 1 72 ? 0.550 17.244 -8.227 1.00 67.06 72 GLU A C 1
ATOM 512 O O . GLU A 1 72 ? -0.409 16.482 -8.266 1.00 67.06 72 GLU A O 1
ATOM 517 N N . ASP A 1 73 ? 1.377 17.396 -9.270 1.00 69.25 73 ASP A N 1
ATOM 518 C CA . ASP A 1 73 ? 1.161 16.822 -10.608 1.00 69.25 73 ASP A CA 1
ATOM 519 C C . ASP A 1 73 ? 1.702 15.384 -10.779 1.00 69.25 73 ASP A C 1
ATOM 521 O O . ASP A 1 73 ? 1.707 14.833 -11.885 1.00 69.25 73 ASP A O 1
ATOM 525 N N . VAL A 1 74 ? 2.238 14.758 -9.722 1.00 79.25 74 VAL A N 1
ATOM 526 C CA . VAL A 1 74 ? 2.792 13.399 -9.830 1.00 79.25 74 VAL A CA 1
ATOM 527 C C . VAL A 1 74 ? 1.707 12.356 -9.618 1.00 79.25 74 VAL A C 1
ATOM 529 O O . VAL A 1 74 ? 1.267 12.103 -8.502 1.00 79.25 74 VAL A O 1
ATOM 532 N N . GLU A 1 75 ? 1.349 11.689 -10.713 1.00 84.31 75 GLU A N 1
ATOM 533 C CA . GLU A 1 75 ? 0.262 10.714 -10.765 1.00 84.31 75 GLU A CA 1
ATOM 534 C C . GLU A 1 75 ? 0.714 9.333 -11.275 1.00 84.31 75 GLU A C 1
ATOM 536 O O . GLU A 1 75 ? 1.861 9.107 -11.688 1.00 84.31 75 GLU A O 1
ATOM 541 N N . GLY A 1 76 ? -0.219 8.378 -11.244 1.00 87.75 76 GLY A N 1
ATOM 542 C CA . GLY A 1 76 ? -0.086 7.071 -11.884 1.00 87.75 76 GLY A CA 1
ATOM 543 C C . GLY A 1 76 ? 1.156 6.290 -11.447 1.00 87.75 76 GLY A C 1
ATOM 544 O O . GLY A 1 76 ? 1.471 6.191 -10.261 1.00 87.75 76 GLY A O 1
ATOM 545 N N . ALA A 1 77 ? 1.876 5.722 -12.419 1.00 87.38 77 ALA A N 1
ATOM 546 C CA . ALA A 1 77 ? 3.055 4.892 -12.160 1.00 87.38 77 ALA A CA 1
ATOM 547 C C . ALA A 1 77 ? 4.178 5.654 -11.435 1.00 87.38 77 ALA A C 1
ATOM 549 O O . ALA A 1 77 ? 4.903 5.065 -10.636 1.00 87.38 77 ALA A O 1
ATOM 550 N N . ARG A 1 78 ? 4.305 6.968 -11.664 1.00 87.81 78 ARG A N 1
ATOM 551 C CA . ARG A 1 78 ? 5.353 7.773 -11.029 1.00 87.81 78 ARG A CA 1
ATOM 552 C C . ARG A 1 78 ? 5.059 8.028 -9.555 1.00 87.81 78 ARG A C 1
ATOM 554 O O . ARG A 1 78 ? 5.976 7.975 -8.735 1.00 87.81 78 ARG A O 1
ATOM 561 N N . LEU A 1 79 ? 3.790 8.259 -9.220 1.00 90.12 79 LEU A N 1
ATOM 562 C CA . LEU A 1 79 ? 3.340 8.303 -7.831 1.00 90.12 79 LEU A CA 1
ATOM 563 C C . LEU A 1 79 ? 3.536 6.945 -7.155 1.00 90.12 79 LEU A C 1
ATOM 565 O O . LEU A 1 79 ? 4.089 6.889 -6.059 1.00 90.12 79 LEU A O 1
ATOM 569 N N . LEU A 1 80 ? 3.156 5.856 -7.831 1.00 91.00 80 LEU A N 1
ATOM 570 C CA . LEU A 1 80 ? 3.327 4.499 -7.315 1.00 91.00 80 LEU A CA 1
ATOM 571 C C . LEU A 1 80 ? 4.793 4.200 -6.975 1.00 91.00 80 LEU A C 1
ATOM 573 O O . LEU A 1 80 ? 5.070 3.722 -5.882 1.00 91.00 80 LEU A O 1
ATOM 577 N N . GLU A 1 81 ? 5.740 4.523 -7.857 1.00 91.25 81 GLU A N 1
ATOM 578 C CA . GLU A 1 81 ? 7.174 4.370 -7.572 1.00 91.25 81 GLU A CA 1
ATOM 579 C C . GLU A 1 81 ? 7.608 5.159 -6.329 1.00 91.25 81 GLU A C 1
ATOM 581 O O . GLU A 1 81 ? 8.329 4.627 -5.483 1.00 91.25 81 GLU A O 1
ATOM 586 N N . ARG A 1 82 ? 7.159 6.416 -6.184 1.00 91.81 82 ARG A N 1
ATOM 587 C CA . ARG A 1 82 ? 7.473 7.235 -5.000 1.00 91.81 82 ARG A CA 1
ATOM 588 C C . ARG A 1 82 ? 6.923 6.605 -3.726 1.00 91.81 82 ARG A C 1
ATOM 590 O O . ARG A 1 82 ? 7.639 6.547 -2.731 1.00 91.81 82 ARG A O 1
ATOM 597 N N . VAL A 1 83 ? 5.685 6.118 -3.757 1.00 93.06 83 VAL A N 1
ATOM 598 C CA . VAL A 1 83 ? 5.068 5.429 -2.619 1.00 93.06 83 VAL A CA 1
ATOM 599 C C . VAL A 1 83 ? 5.841 4.150 -2.295 1.00 93.06 83 VAL A C 1
ATOM 601 O O . VAL A 1 83 ? 6.253 3.977 -1.152 1.00 93.06 83 VAL A O 1
ATOM 604 N N . LEU A 1 84 ? 6.117 3.292 -3.279 1.00 93.31 84 LEU A N 1
ATOM 605 C CA . LEU A 1 84 ? 6.803 2.013 -3.067 1.00 93.31 84 LEU A CA 1
ATOM 606 C C . LEU A 1 84 ? 8.209 2.168 -2.484 1.00 93.31 84 LEU A C 1
ATOM 608 O O . LEU A 1 84 ? 8.591 1.397 -1.607 1.00 93.31 84 LEU A O 1
ATOM 612 N N . TYR A 1 85 ? 8.977 3.147 -2.961 1.00 92.81 85 TYR A N 1
ATOM 613 C CA . TYR A 1 85 ? 10.369 3.325 -2.541 1.00 92.81 85 TYR A CA 1
ATOM 614 C C . TYR A 1 85 ? 10.559 4.353 -1.419 1.00 92.81 85 TYR A C 1
ATOM 616 O O . TYR A 1 85 ? 11.618 4.374 -0.796 1.00 92.81 85 TYR A O 1
ATOM 624 N N . GLY A 1 86 ? 9.573 5.216 -1.165 1.00 94.62 86 GLY A N 1
ATOM 625 C CA . GLY A 1 86 ? 9.671 6.309 -0.192 1.00 94.62 86 GLY A CA 1
ATOM 626 C C . GLY A 1 86 ? 8.904 6.084 1.109 1.00 94.62 86 GLY A C 1
ATOM 627 O O . GLY A 1 86 ? 9.231 6.718 2.113 1.00 94.62 86 GLY A O 1
ATOM 628 N N . THR A 1 87 ? 7.900 5.205 1.117 1.00 96.44 87 THR A N 1
ATOM 629 C CA . THR A 1 87 ? 7.074 4.944 2.306 1.00 96.44 87 THR A CA 1
ATOM 630 C C . THR A 1 87 ? 7.890 4.261 3.396 1.00 96.44 87 THR A C 1
ATOM 632 O O . THR A 1 87 ? 8.501 3.218 3.173 1.00 96.44 87 THR A O 1
ATOM 635 N N . SER A 1 88 ? 7.852 4.815 4.606 1.00 97.19 88 SER A N 1
ATOM 636 C CA . SER A 1 88 ? 8.288 4.128 5.825 1.00 97.19 88 SER A CA 1
ATOM 637 C C . SER A 1 88 ? 7.109 3.879 6.758 1.00 97.19 88 SER A C 1
ATOM 639 O O . SER A 1 88 ? 6.014 4.399 6.557 1.00 97.19 88 SER A O 1
ATOM 641 N N . LYS A 1 89 ? 7.331 3.081 7.809 1.00 96.50 89 LYS A N 1
ATOM 642 C CA . LYS A 1 89 ? 6.291 2.724 8.784 1.00 96.50 89 LYS A CA 1
ATOM 643 C C . LYS A 1 89 ? 5.495 3.928 9.324 1.00 96.50 89 LYS A C 1
ATOM 645 O O . LYS A 1 89 ? 4.281 3.796 9.380 1.00 96.50 89 LYS A O 1
ATOM 650 N N . PRO A 1 90 ? 6.101 5.081 9.678 1.00 97.12 90 PRO A N 1
ATOM 651 C CA . PRO A 1 90 ? 5.333 6.230 10.159 1.00 97.12 90 PRO A CA 1
ATOM 652 C C . PRO A 1 90 ? 4.355 6.800 9.126 1.00 97.12 90 PRO A C 1
ATOM 654 O O . PRO A 1 90 ? 3.353 7.382 9.514 1.00 97.12 90 PRO A O 1
ATOM 657 N N . ASN A 1 91 ? 4.610 6.620 7.825 1.00 97.25 91 ASN A N 1
ATOM 658 C CA . ASN A 1 91 ? 3.670 7.036 6.786 1.00 97.25 91 ASN A CA 1
ATOM 659 C C . ASN A 1 91 ? 2.420 6.145 6.734 1.00 97.25 91 ASN A C 1
ATOM 661 O O . ASN A 1 91 ? 1.415 6.579 6.190 1.00 97.25 91 ASN A O 1
ATOM 665 N N . ILE A 1 92 ? 2.456 4.917 7.265 1.00 97.50 92 ILE A N 1
ATOM 666 C CA . ILE A 1 92 ? 1.295 4.019 7.288 1.00 97.50 92 ILE A CA 1
ATOM 667 C C . ILE A 1 92 ? 0.474 4.331 8.541 1.00 97.50 92 ILE A C 1
ATOM 669 O O . ILE A 1 92 ? 0.745 3.804 9.620 1.00 97.50 92 ILE A O 1
ATOM 673 N N . THR A 1 93 ? -0.502 5.224 8.404 1.00 97.62 93 THR A N 1
ATOM 674 C CA . THR A 1 93 ? -1.261 5.782 9.534 1.00 97.62 93 THR A CA 1
ATOM 675 C C . THR A 1 93 ? -2.459 4.935 9.931 1.00 97.62 93 THR A C 1
ATOM 677 O O . THR A 1 93 ? -2.944 5.039 11.054 1.00 97.62 93 THR A O 1
ATOM 680 N N . SER A 1 94 ? -2.949 4.082 9.034 1.00 98.25 94 SER A N 1
ATOM 681 C CA . SER A 1 94 ? -4.054 3.175 9.332 1.00 98.25 94 SER A CA 1
ATOM 682 C C . SER A 1 94 ? -3.990 1.920 8.476 1.00 98.25 94 SER A C 1
ATOM 684 O O . SER A 1 94 ? -3.513 1.957 7.339 1.00 98.25 94 SER A O 1
ATOM 686 N N . VAL A 1 95 ? -4.484 0.811 9.020 1.00 98.44 95 VAL A N 1
ATOM 687 C CA . VAL A 1 95 ? -4.624 -0.465 8.309 1.00 98.44 95 VAL A CA 1
ATOM 688 C C . VAL A 1 95 ? -5.996 -1.046 8.610 1.00 98.44 95 VAL A C 1
ATOM 690 O O . VAL A 1 95 ? -6.402 -1.106 9.772 1.00 98.44 95 VAL A O 1
ATOM 693 N N . TRP A 1 96 ? -6.670 -1.510 7.563 1.00 98.69 96 TRP A N 1
ATOM 694 C CA . TRP A 1 96 ? -7.933 -2.229 7.644 1.00 98.69 96 TRP A CA 1
ATOM 695 C C . TRP A 1 96 ? -7.762 -3.652 7.139 1.00 98.69 96 TRP A C 1
ATOM 697 O O . TRP A 1 96 ? -7.065 -3.880 6.148 1.00 98.69 96 TRP A O 1
ATOM 707 N N . VAL A 1 97 ? -8.416 -4.585 7.823 1.00 98.38 97 VAL A N 1
ATOM 708 C CA . VAL A 1 97 ? -8.568 -5.974 7.389 1.00 98.38 97 VAL A CA 1
ATOM 709 C C . VAL A 1 97 ? -10.048 -6.296 7.439 1.00 98.38 97 VAL A C 1
ATOM 711 O O . VAL A 1 97 ? -10.675 -6.166 8.490 1.00 98.38 97 VAL A O 1
ATOM 714 N N . ASN A 1 98 ? -10.612 -6.702 6.308 1.00 97.38 98 ASN A N 1
ATOM 715 C CA . ASN A 1 98 ? -12.031 -6.990 6.163 1.00 97.38 98 ASN A CA 1
ATOM 716 C C . ASN A 1 98 ? -12.935 -5.824 6.614 1.00 97.38 98 ASN A C 1
ATOM 718 O O . ASN A 1 98 ? -13.946 -6.024 7.283 1.00 97.38 98 ASN A O 1
ATOM 722 N N . GLY A 1 99 ? -12.533 -4.584 6.314 1.00 97.38 99 GLY A N 1
ATOM 723 C CA . GLY A 1 99 ? -13.261 -3.378 6.725 1.00 97.38 99 GLY A CA 1
ATOM 724 C C . GLY A 1 99 ? -13.021 -2.921 8.166 1.00 97.38 99 GLY A C 1
ATOM 725 O O . GLY A 1 99 ? -13.333 -1.777 8.490 1.00 97.38 99 GLY A O 1
ATOM 726 N N . GLU A 1 100 ? -12.413 -3.751 9.012 1.00 98.31 100 GLU A N 1
ATOM 727 C CA . GLU A 1 100 ? -12.142 -3.422 10.411 1.00 98.31 100 GLU A CA 1
ATOM 728 C C . GLU A 1 100 ? -10.778 -2.748 10.559 1.00 98.31 100 GLU A C 1
ATOM 730 O O . GLU A 1 100 ? -9.766 -3.249 10.063 1.00 98.31 100 GLU A O 1
ATOM 735 N N . ALA A 1 101 ? -10.731 -1.616 11.263 1.00 98.06 101 ALA A N 1
ATOM 73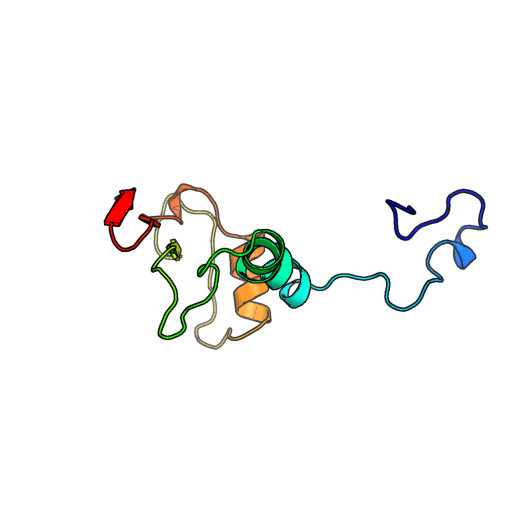6 C CA . ALA A 1 101 ? -9.475 -0.935 11.561 1.00 98.06 101 ALA A CA 1
ATOM 737 C C . ALA A 1 101 ? -8.668 -1.745 12.591 1.00 98.06 101 ALA A C 1
ATOM 739 O O . ALA A 1 101 ? -9.109 -1.947 13.721 1.00 98.06 101 ALA A O 1
ATOM 740 N N . VAL A 1 102 ? -7.471 -2.193 12.206 1.00 98.12 102 VAL A N 1
ATOM 741 C CA . VAL A 1 102 ? -6.569 -3.003 13.052 1.00 98.12 102 VAL A CA 1
ATOM 742 C C . VAL A 1 102 ? -5.301 -2.255 13.466 1.00 98.12 102 VAL A C 1
ATOM 744 O O . VAL A 1 102 ? -4.598 -2.678 14.383 1.00 98.12 102 VAL A O 1
ATOM 747 N N . VAL A 1 103 ? -5.008 -1.137 12.799 1.00 93.50 103 VAL A N 1
ATOM 748 C CA . VAL A 1 103 ? -3.955 -0.178 13.153 1.00 93.50 103 VAL A CA 1
ATOM 749 C C . VAL A 1 103 ? -4.534 1.221 12.972 1.00 93.50 103 VAL A C 1
ATOM 751 O O . VAL A 1 103 ? -5.104 1.501 11.916 1.00 93.50 103 VAL A O 1
ATOM 754 N N . GLY A 1 104 ? -4.373 2.074 13.984 1.00 76.31 104 GLY A N 1
ATOM 755 C CA . GLY A 1 104 ? -4.799 3.474 14.024 1.00 76.31 104 GLY A CA 1
ATOM 756 C C . GLY A 1 104 ? -4.343 4.148 15.310 1.00 76.31 104 GLY A C 1
ATOM 757 O O . GLY A 1 104 ? -4.102 3.411 16.296 1.00 76.31 104 GLY A O 1
#

Secondary structure (DSSP, 8-state):
--SSSS-TTS-TTTTT--TT-PPPHHHHHHIIIIIHHHHHT-S-SS--TTS---EEEE-TT-TT-------TT--HHHHHHHHHHH--GGGEEEEEETTEEEE-

Sequence (104 aa):
MLESGVDPSLAPDARGGQGGARVDAVNAFRLATRGGAEALGLPVGAFREGMEFDAMLVDPAVEAGTLRVFDEDVEGARLLERVLYGTSKPNITSVWVNGEAVVG

pLDDT: mean 87.14, std 14.58, range [38.56, 98.69]

Foldseek 3Di:
DPPDCADPVDDPVCRNPPPPPDDALVNVLCCVFVVVCVVVVAQGRDPDPPRFPWDWQFAQPQPPFQQDDPDPPQDDSRVSVSCVVRTDPSRRQWTDDRNDTPHD

Radius of gyration: 17.86 Å; chains: 1; bounding box: 47×40×37 Å